Protein AF-A0A2T2RJ03-F1 (afdb_monomer_lite)

Structure (mmCIF, N/CA/C/O backbone):
data_AF-A0A2T2RJ03-F1
#
_entry.id   AF-A0A2T2RJ03-F1
#
loop_
_atom_site.group_PDB
_atom_site.id
_atom_site.type_symbol
_atom_site.label_atom_id
_atom_site.label_alt_id
_atom_site.label_comp_id
_atom_site.label_asym_id
_atom_site.label_entity_id
_atom_site.label_seq_id
_atom_site.pdbx_PDB_ins_code
_atom_site.Cartn_x
_atom_site.Cartn_y
_atom_site.Cartn_z
_atom_site.occupancy
_atom_site.B_iso_or_equiv
_atom_site.auth_seq_id
_atom_site.auth_comp_id
_atom_site.auth_asym_id
_atom_site.auth_atom_id
_atom_site.pdbx_PDB_model_num
ATOM 1 N N . MET A 1 1 ? -0.180 -15.560 -4.521 1.00 71.56 1 MET A N 1
ATOM 2 C CA . MET A 1 1 ? 0.152 -14.115 -4.504 1.00 71.56 1 MET A CA 1
ATOM 3 C C . MET A 1 1 ? -0.378 -13.463 -5.781 1.00 71.56 1 MET A C 1
ATOM 5 O O . MET A 1 1 ? -0.411 -14.146 -6.794 1.00 71.56 1 MET A O 1
ATOM 9 N N . LEU A 1 2 ? -0.841 -12.208 -5.748 1.00 80.38 2 LEU A N 1
ATOM 10 C CA . LEU A 1 2 ? -1.339 -11.491 -6.935 1.00 80.38 2 LEU A CA 1
ATOM 11 C C . LEU A 1 2 ? -0.364 -10.368 -7.290 1.00 80.38 2 LEU A C 1
ATOM 13 O O . LEU A 1 2 ? -0.165 -9.464 -6.486 1.00 80.38 2 LEU A O 1
ATOM 17 N N . ALA A 1 3 ? 0.235 -10.433 -8.476 1.00 81.25 3 ALA A N 1
ATOM 18 C CA . ALA A 1 3 ? 1.107 -9.379 -8.980 1.00 81.25 3 ALA A CA 1
ATOM 19 C C . ALA A 1 3 ? 0.295 -8.397 -9.833 1.00 81.25 3 ALA A C 1
ATOM 21 O O . ALA A 1 3 ? -0.279 -8.797 -10.846 1.00 81.25 3 ALA A O 1
ATOM 22 N N . LEU A 1 4 ? 0.274 -7.115 -9.453 1.00 79.00 4 LEU A N 1
ATOM 23 C CA . LEU A 1 4 ? -0.451 -6.082 -10.204 1.00 79.00 4 LEU A CA 1
ATOM 24 C C . LEU A 1 4 ? 0.038 -5.971 -11.651 1.00 79.00 4 LEU A C 1
ATOM 26 O O . LEU A 1 4 ? -0.771 -5.943 -12.569 1.00 79.00 4 LEU A O 1
ATOM 30 N N . ALA A 1 5 ? 1.357 -5.997 -11.859 1.00 75.12 5 ALA A N 1
ATOM 31 C CA . ALA A 1 5 ? 1.960 -5.907 -13.190 1.00 75.12 5 ALA A CA 1
ATOM 32 C C . ALA A 1 5 ? 1.603 -7.088 -14.114 1.00 75.12 5 ALA A C 1
ATOM 34 O O . ALA A 1 5 ? 1.671 -6.953 -15.330 1.00 75.12 5 ALA A O 1
ATOM 35 N N . ALA A 1 6 ? 1.210 -8.238 -13.554 1.00 78.25 6 ALA A N 1
ATOM 36 C CA . ALA A 1 6 ? 0.788 -9.404 -14.329 1.00 78.25 6 ALA A CA 1
ATOM 37 C C . ALA A 1 6 ? -0.705 -9.366 -14.705 1.00 78.25 6 ALA A C 1
ATOM 39 O O . ALA A 1 6 ? -1.169 -10.223 -15.456 1.00 78.25 6 ALA A O 1
ATOM 40 N N . ASN A 1 7 ? -1.471 -8.396 -14.189 1.00 80.56 7 ASN A N 1
ATOM 41 C CA . ASN A 1 7 ? -2.890 -8.236 -14.477 1.00 80.56 7 ASN A CA 1
ATOM 42 C C . ASN A 1 7 ? -3.155 -6.853 -15.103 1.00 80.56 7 ASN A C 1
ATOM 44 O O . ASN A 1 7 ? -3.181 -5.859 -14.377 1.00 80.56 7 ASN A O 1
ATOM 48 N N . PRO A 1 8 ? -3.438 -6.779 -16.418 1.00 78.75 8 PRO A N 1
ATOM 49 C CA . PRO A 1 8 ? -3.619 -5.516 -17.138 1.00 78.75 8 PRO A CA 1
ATOM 50 C C . PRO A 1 8 ? -4.684 -4.584 -16.549 1.00 78.75 8 PRO A C 1
ATOM 52 O O . PRO A 1 8 ? -4.599 -3.369 -16.698 1.00 78.75 8 PRO A O 1
ATOM 55 N N . ARG A 1 9 ? -5.707 -5.141 -15.884 1.00 79.00 9 ARG A N 1
ATOM 56 C CA . ARG A 1 9 ? -6.761 -4.343 -15.241 1.00 79.00 9 ARG A CA 1
ATOM 57 C C . ARG A 1 9 ? -6.288 -3.696 -13.946 1.00 79.00 9 ARG A C 1
ATOM 59 O O . ARG A 1 9 ? -6.784 -2.641 -13.589 1.00 79.00 9 ARG A O 1
ATOM 66 N N . LEU A 1 10 ? -5.354 -4.336 -13.248 1.00 80.69 10 LEU A N 1
ATOM 67 C CA . LEU A 1 10 ? -4.815 -3.840 -11.985 1.00 80.69 10 LEU A CA 1
ATOM 68 C C . LEU A 1 10 ? -3.625 -2.909 -12.202 1.00 80.69 10 LEU A C 1
ATOM 70 O O . LEU A 1 10 ? -3.405 -2.017 -11.397 1.00 80.69 10 LEU A O 1
ATOM 74 N N . SER A 1 11 ? -2.881 -3.085 -13.295 1.00 79.94 11 SER A N 1
ATOM 75 C CA . SER A 1 11 ? -1.798 -2.174 -13.679 1.00 79.94 11 SER A CA 1
ATOM 76 C C . SER A 1 11 ? -2.280 -0.799 -14.147 1.00 79.94 11 SER A C 1
ATOM 78 O O . SER A 1 11 ? -1.459 0.093 -14.313 1.00 79.94 11 SER A O 1
ATOM 80 N N . ALA A 1 12 ? -3.578 -0.651 -14.419 1.00 85.31 12 ALA A N 1
ATOM 81 C CA . ALA A 1 12 ? -4.195 0.611 -14.821 1.00 85.31 12 ALA A CA 1
ATOM 82 C C . ALA A 1 12 ? -4.750 1.422 -13.635 1.00 85.31 12 ALA A C 1
ATOM 84 O O . ALA A 1 12 ? -5.264 2.510 -13.863 1.00 85.31 12 ALA A O 1
ATOM 85 N N . LEU A 1 13 ? -4.690 0.877 -12.415 1.00 89.94 13 LEU A N 1
ATOM 86 C CA . LEU A 1 13 ? -5.149 1.552 -11.203 1.00 89.94 13 LEU A CA 1
ATOM 87 C C . LEU A 1 13 ? -4.107 2.555 -10.714 1.00 89.94 13 LEU A C 1
ATOM 89 O O . LEU A 1 13 ? -2.907 2.263 -10.737 1.00 89.94 13 LEU A O 1
ATOM 93 N N . ASP A 1 14 ? -4.583 3.679 -10.192 1.00 93.12 14 ASP A N 1
ATOM 94 C CA . ASP A 1 14 ? -3.740 4.634 -9.483 1.00 93.12 14 ASP A CA 1
ATOM 95 C C . ASP A 1 14 ? -3.373 4.102 -8.085 1.00 93.12 14 ASP A C 1
ATOM 97 O O . ASP A 1 14 ? -4.098 3.308 -7.477 1.00 93.12 14 ASP A O 1
ATOM 101 N N . ASP A 1 15 ? -2.255 4.567 -7.522 1.00 94.25 15 ASP A N 1
ATOM 102 C CA . ASP A 1 15 ? -1.742 4.092 -6.226 1.00 94.25 15 ASP A CA 1
ATOM 103 C C . ASP A 1 15 ? -2.783 4.099 -5.075 1.00 94.25 15 ASP A C 1
ATOM 105 O O . ASP A 1 15 ? -2.849 3.115 -4.322 1.00 94.25 15 ASP A O 1
ATOM 109 N N . P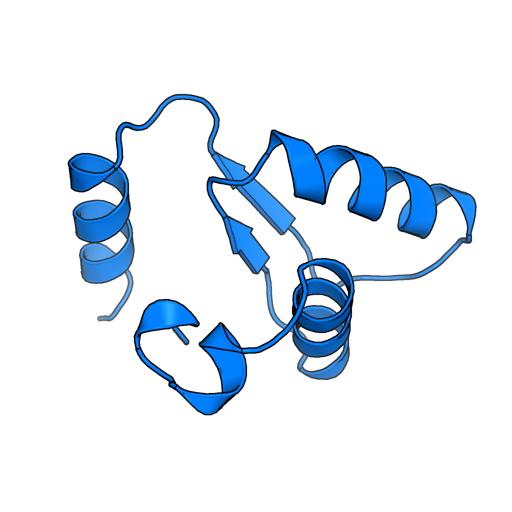RO A 1 16 ? -3.655 5.122 -4.924 1.00 94.81 16 PRO A N 1
ATOM 110 C CA . PRO A 1 16 ? -4.714 5.095 -3.913 1.00 94.81 16 PRO A CA 1
ATOM 111 C C . PRO A 1 16 ? -5.740 3.979 -4.140 1.00 94.81 16 PRO A C 1
ATOM 113 O O . PRO A 1 16 ? -6.230 3.384 -3.176 1.00 94.81 16 PRO A O 1
ATOM 116 N N . GLU A 1 17 ? -6.062 3.680 -5.400 1.00 95.00 17 GLU A N 1
ATOM 117 C CA . GLU A 1 17 ? -7.001 2.621 -5.777 1.00 95.00 17 GLU A CA 1
ATOM 118 C C . GLU A 1 17 ? -6.395 1.240 -5.527 1.00 95.00 17 GLU A C 1
ATOM 120 O O . GLU A 1 17 ? -7.085 0.332 -5.068 1.00 95.00 17 GLU A O 1
ATOM 125 N N . VAL A 1 18 ? -5.086 1.088 -5.742 1.00 94.56 18 VAL A N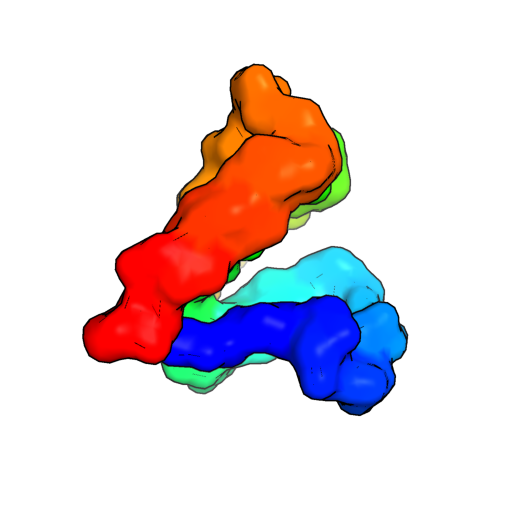 1
ATOM 126 C CA . VAL A 1 18 ? -4.346 -0.131 -5.396 1.00 94.56 18 VAL A CA 1
ATOM 127 C C . VAL A 1 18 ? -4.401 -0.407 -3.894 1.00 94.56 18 VAL A C 1
ATOM 129 O O . VAL A 1 18 ? -4.664 -1.541 -3.486 1.00 94.56 18 VAL A O 1
ATOM 132 N N . LEU A 1 19 ? -4.182 0.616 -3.060 1.00 94.69 19 LEU A N 1
ATOM 133 C CA . LEU A 1 19 ? -4.277 0.476 -1.604 1.00 94.69 19 LEU A CA 1
ATOM 134 C C . LEU A 1 19 ? -5.715 0.156 -1.162 1.00 94.69 19 LEU A C 1
ATOM 136 O O . LEU A 1 19 ? -5.915 -0.712 -0.311 1.00 94.69 19 LEU A O 1
ATOM 140 N N . ALA A 1 20 ? -6.708 0.812 -1.773 1.00 94.75 20 ALA A N 1
ATOM 141 C CA . ALA A 1 20 ? -8.128 0.541 -1.545 1.00 94.75 20 ALA A CA 1
ATOM 142 C C . ALA A 1 20 ? -8.501 -0.905 -1.880 1.00 94.75 20 ALA A C 1
ATOM 144 O O . ALA A 1 20 ? -9.101 -1.588 -1.055 1.00 94.75 20 ALA A O 1
ATOM 145 N N . LEU A 1 21 ? -8.082 -1.389 -3.047 1.00 93.81 21 LEU A N 1
ATOM 146 C CA . LEU A 1 21 ? -8.330 -2.753 -3.491 1.00 93.81 21 LEU A CA 1
ATOM 147 C C . LEU A 1 21 ? -7.668 -3.786 -2.573 1.00 93.81 21 LEU A C 1
ATOM 149 O O . LEU A 1 21 ? -8.262 -4.820 -2.277 1.00 93.81 21 LEU A O 1
ATOM 153 N N . ALA A 1 22 ? -6.437 -3.527 -2.126 1.00 93.94 22 ALA A N 1
ATOM 154 C CA . ALA A 1 22 ? -5.744 -4.424 -1.210 1.00 93.94 22 ALA A CA 1
ATOM 155 C C . ALA A 1 22 ? -6.485 -4.539 0.130 1.00 93.94 22 ALA A C 1
ATOM 157 O O . ALA A 1 22 ? -6.662 -5.649 0.625 1.00 93.94 22 ALA A O 1
ATOM 158 N N . ALA A 1 23 ? -6.964 -3.418 0.676 1.00 94.12 23 ALA A N 1
ATOM 159 C CA . ALA A 1 23 ? -7.757 -3.408 1.902 1.00 94.12 23 ALA A CA 1
ATOM 160 C C . ALA A 1 23 ? -9.118 -4.104 1.729 1.00 94.12 23 ALA A C 1
ATOM 162 O O . ALA A 1 23 ? -9.493 -4.904 2.576 1.00 94.12 23 ALA A O 1
ATOM 163 N N . ASP A 1 24 ? -9.824 -3.851 0.623 1.00 94.44 24 ASP A N 1
ATOM 164 C CA . ASP A 1 24 ? -11.120 -4.479 0.314 1.00 94.44 24 ASP A CA 1
ATOM 165 C C . ASP A 1 24 ? -11.018 -6.008 0.186 1.00 94.44 24 ASP A C 1
ATOM 167 O O . ASP A 1 24 ? -11.918 -6.746 0.576 1.00 94.44 24 ASP A O 1
ATOM 171 N N . GLN A 1 25 ? -9.889 -6.501 -0.323 1.00 94.06 25 GLN A N 1
ATOM 172 C CA . GLN A 1 25 ? -9.656 -7.931 -0.532 1.00 94.06 25 GLN A CA 1
ATOM 173 C C . GLN A 1 25 ? -8.945 -8.634 0.630 1.00 94.06 25 GLN A C 1
ATOM 175 O O . GLN A 1 25 ? -8.526 -9.783 0.462 1.00 94.06 25 GLN A O 1
ATOM 180 N N . ASP A 1 26 ? -8.756 -7.960 1.763 1.00 93.56 26 ASP A N 1
ATOM 181 C CA . ASP A 1 26 ? -7.988 -8.453 2.908 1.00 93.56 26 ASP A CA 1
ATOM 182 C C . ASP A 1 26 ? -6.552 -8.900 2.565 1.00 93.56 26 ASP A C 1
ATOM 184 O O . ASP A 1 26 ? -6.051 -9.940 3.003 1.00 93.56 26 ASP A O 1
ATOM 188 N N . ARG A 1 27 ? -5.858 -8.108 1.740 1.00 92.38 27 ARG A N 1
ATOM 189 C CA . ARG A 1 27 ? -4.511 -8.411 1.237 1.00 92.38 27 ARG A CA 1
ATOM 190 C C . ARG A 1 27 ? -3.466 -7.443 1.763 1.00 92.38 27 ARG A C 1
ATOM 192 O O . ARG A 1 27 ? -3.666 -6.235 1.823 1.00 92.38 27 ARG A O 1
ATOM 199 N N . ILE A 1 28 ? -2.282 -7.988 2.035 1.00 92.62 28 ILE A N 1
ATOM 200 C CA . ILE A 1 28 ? -1.083 -7.189 2.290 1.00 92.62 28 ILE A CA 1
ATOM 201 C C . ILE A 1 28 ? -0.547 -6.665 0.956 1.00 92.62 28 ILE A C 1
ATOM 203 O O . ILE A 1 28 ? -0.252 -7.447 0.047 1.00 92.62 28 ILE A O 1
ATOM 207 N N . LEU A 1 29 ? -0.372 -5.348 0.854 1.00 92.94 29 LEU A N 1
ATOM 208 C CA . LEU A 1 29 ? 0.284 -4.720 -0.288 1.00 92.94 29 LEU A CA 1
ATOM 209 C C . LEU A 1 29 ? 1.806 -4.753 -0.107 1.00 92.94 29 LEU A C 1
ATOM 211 O O . LEU A 1 29 ? 2.331 -4.192 0.850 1.00 92.94 29 LEU A O 1
ATOM 215 N N . VAL A 1 30 ? 2.532 -5.353 -1.047 1.00 91.44 30 VAL A N 1
ATOM 216 C CA . VAL A 1 30 ? 4.003 -5.352 -1.056 1.00 91.44 30 VAL A CA 1
ATOM 217 C C . VAL A 1 30 ? 4.485 -4.517 -2.234 1.00 91.44 30 VAL A C 1
ATOM 219 O O . VAL A 1 30 ? 4.172 -4.833 -3.381 1.00 91.44 30 VAL A O 1
ATOM 222 N N . THR A 1 31 ? 5.244 -3.450 -1.975 1.00 89.75 31 THR A N 1
ATOM 223 C CA . THR A 1 31 ? 5.684 -2.525 -3.028 1.00 89.75 31 THR A CA 1
ATOM 224 C C . THR A 1 31 ? 7.065 -1.932 -2.758 1.00 89.75 31 THR A C 1
ATOM 226 O O . THR A 1 31 ? 7.518 -1.805 -1.620 1.00 89.75 31 THR A O 1
A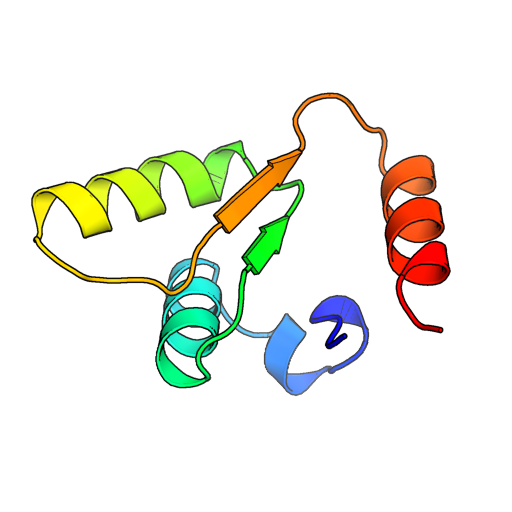TOM 229 N N . ARG A 1 32 ? 7.737 -1.540 -3.843 1.00 90.38 32 ARG A N 1
ATOM 230 C CA . ARG A 1 32 ? 8.934 -0.685 -3.810 1.00 90.38 32 ARG A CA 1
ATOM 231 C C . ARG A 1 32 ? 8.635 0.778 -4.074 1.00 90.38 32 ARG A C 1
ATOM 233 O O . ARG A 1 32 ? 9.545 1.600 -3.997 1.00 90.38 32 ARG A O 1
ATOM 240 N N . ASN A 1 33 ? 7.387 1.115 -4.394 1.00 90.44 33 ASN A N 1
ATOM 241 C CA . ASN A 1 33 ? 6.987 2.501 -4.559 1.00 90.44 33 ASN A CA 1
ATOM 242 C C . ASN A 1 33 ? 6.793 3.180 -3.190 1.00 90.44 33 ASN A C 1
ATOM 244 O O . ASN A 1 33 ? 5.710 3.629 -2.830 1.00 90.44 33 ASN A O 1
ATOM 248 N N . CYS A 1 34 ? 7.852 3.210 -2.379 1.00 91.31 34 CYS A N 1
ATOM 249 C CA . CYS A 1 34 ? 7.797 3.755 -1.026 1.00 91.31 34 CYS A CA 1
ATOM 250 C C . CYS A 1 34 ? 7.507 5.258 -1.020 1.00 91.31 34 CYS A C 1
ATOM 252 O O . CYS A 1 34 ? 6.921 5.754 -0.063 1.00 91.31 34 CYS A O 1
ATOM 254 N N . ARG A 1 35 ? 7.929 5.972 -2.073 1.00 93.19 35 ARG A N 1
ATOM 255 C CA . ARG A 1 35 ? 7.750 7.421 -2.210 1.00 93.19 35 ARG A CA 1
ATOM 256 C C . ARG A 1 35 ? 6.274 7.805 -2.195 1.00 93.19 35 ARG A C 1
ATOM 258 O O . ARG A 1 35 ? 5.929 8.755 -1.501 1.00 93.19 35 ARG A O 1
ATOM 265 N N . ASP A 1 36 ? 5.449 7.048 -2.911 1.00 94.25 36 ASP A N 1
ATOM 266 C CA . ASP A 1 36 ? 4.046 7.401 -3.118 1.00 94.25 36 ASP A CA 1
ATOM 267 C C . ASP A 1 36 ? 3.138 6.699 -2.096 1.00 94.25 36 ASP A C 1
ATOM 269 O O . ASP A 1 36 ? 2.207 7.304 -1.567 1.00 94.25 36 ASP A O 1
ATOM 273 N N . PHE A 1 37 ? 3.462 5.463 -1.694 1.00 95.44 37 PHE A N 1
ATOM 274 C CA . PHE A 1 37 ? 2.646 4.733 -0.718 1.00 95.44 37 PHE A CA 1
ATOM 275 C C . PHE A 1 37 ? 2.881 5.139 0.742 1.00 95.44 37 PHE A C 1
ATOM 277 O O . PHE A 1 37 ? 1.962 5.005 1.547 1.00 95.44 37 PHE A O 1
ATOM 284 N N . ALA A 1 38 ? 4.061 5.642 1.129 1.00 95.19 38 ALA A N 1
ATOM 285 C CA . ALA A 1 38 ? 4.275 6.063 2.519 1.00 95.19 38 AL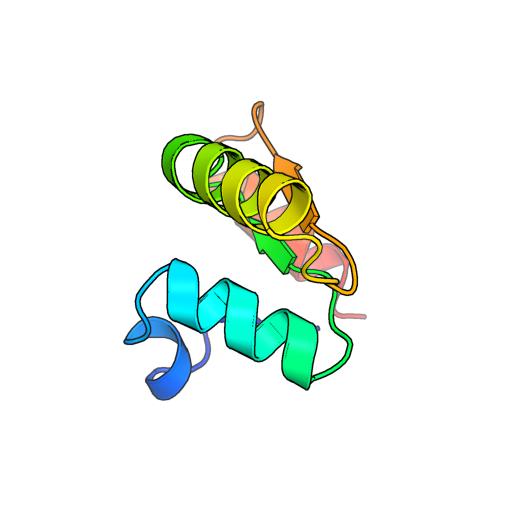A A CA 1
ATOM 286 C C . ALA A 1 38 ? 3.375 7.250 2.936 1.00 95.19 38 ALA A C 1
ATOM 288 O O . ALA A 1 38 ? 2.762 7.160 4.004 1.00 95.19 38 ALA A O 1
ATOM 289 N N . PRO A 1 39 ? 3.225 8.322 2.126 1.00 96.50 39 PRO A N 1
ATOM 290 C CA . PRO A 1 39 ? 2.238 9.371 2.384 1.00 96.50 39 PRO A CA 1
ATOM 291 C C . PRO A 1 39 ? 0.800 8.840 2.430 1.00 96.50 39 PRO A C 1
ATOM 293 O O . PRO A 1 39 ? 0.086 9.136 3.381 1.00 96.50 39 PRO A O 1
ATOM 296 N N . LEU A 1 40 ? 0.402 7.982 1.481 1.00 96.69 40 LEU A N 1
ATOM 297 C CA . LEU A 1 40 ? -0.957 7.424 1.438 1.00 96.69 40 LEU A CA 1
ATOM 298 C C . LEU A 1 40 ? -1.307 6.615 2.693 1.00 96.69 40 LEU A C 1
ATOM 300 O O . LEU A 1 40 ? -2.395 6.758 3.247 1.00 96.69 40 LEU A O 1
ATOM 304 N N . LEU A 1 41 ? -0.383 5.783 3.182 1.00 96.12 41 LEU A N 1
ATOM 305 C CA . LEU A 1 41 ? -0.587 5.022 4.419 1.00 96.12 41 LEU A CA 1
ATOM 306 C C . LEU A 1 41 ? -0.728 5.943 5.633 1.00 96.12 41 LEU A C 1
ATOM 308 O O . LEU A 1 41 ? -1.535 5.677 6.524 1.00 96.12 41 LEU A O 1
ATOM 312 N N . ARG A 1 42 ? 0.038 7.038 5.664 1.00 96.19 42 ARG A N 1
ATOM 313 C CA . ARG A 1 42 ? -0.072 8.048 6.715 1.00 96.19 42 ARG A CA 1
ATOM 314 C C . ARG A 1 42 ? -1.434 8.741 6.679 1.00 96.19 42 ARG A C 1
ATOM 316 O O . ARG A 1 42 ? -2.066 8.838 7.724 1.00 96.19 42 ARG A O 1
ATOM 323 N N . GLU A 1 43 ? -1.902 9.152 5.504 1.00 97.06 43 GLU A N 1
ATOM 324 C CA . GLU A 1 43 ? -3.233 9.748 5.330 1.00 97.06 43 GLU A CA 1
ATOM 325 C C . GLU A 1 43 ? -4.343 8.798 5.794 1.00 97.06 43 GLU A C 1
ATOM 327 O O . GLU A 1 43 ? -5.282 9.211 6.473 1.00 97.06 43 GLU A O 1
ATOM 332 N N . TRP A 1 44 ? -4.230 7.503 5.482 1.00 96.81 44 TRP A N 1
ATOM 333 C CA . TRP A 1 44 ? -5.179 6.496 5.953 1.00 96.81 44 TRP A CA 1
ATOM 334 C C . TRP A 1 44 ? -5.175 6.361 7.474 1.00 96.81 44 TRP A C 1
ATOM 336 O O . TRP A 1 44 ? -6.247 6.348 8.078 1.00 96.81 44 TRP A O 1
ATOM 346 N N . ALA A 1 45 ? -3.993 6.302 8.091 1.00 95.56 45 ALA A N 1
ATOM 347 C CA . ALA A 1 45 ? -3.862 6.241 9.542 1.00 95.56 45 ALA A CA 1
ATOM 348 C C . ALA A 1 45 ? -4.448 7.491 10.223 1.00 95.56 45 ALA A C 1
ATOM 350 O O . ALA A 1 45 ? -5.202 7.365 11.187 1.00 95.56 45 ALA A O 1
ATOM 351 N N . GLU A 1 46 ? -4.159 8.685 9.698 1.00 97.62 46 GLU A N 1
ATOM 352 C CA . GLU A 1 46 ? -4.699 9.958 10.198 1.00 97.62 46 GLU A CA 1
ATOM 353 C C . GLU A 1 46 ? -6.228 10.033 10.042 1.00 97.62 46 GLU A C 1
ATOM 355 O O . GLU A 1 46 ? -6.915 10.553 10.920 1.00 97.62 46 GLU A O 1
ATOM 360 N N . ALA A 1 47 ? -6.779 9.447 8.975 1.00 96.62 47 ALA A N 1
ATOM 361 C CA . ALA A 1 47 ? -8.218 9.338 8.740 1.00 96.62 47 ALA A CA 1
ATOM 362 C C . ALA A 1 47 ? -8.899 8.176 9.498 1.00 96.62 47 ALA A C 1
ATOM 364 O O . ALA A 1 47 ? -10.099 7.959 9.322 1.00 96.62 47 ALA A O 1
ATOM 365 N N . GLY A 1 48 ? -8.164 7.395 10.301 1.00 96.25 48 GLY A N 1
ATOM 366 C CA . GLY A 1 48 ? -8.699 6.226 11.012 1.00 96.25 48 GLY A CA 1
ATOM 367 C C . GLY A 1 48 ? -9.133 5.074 10.096 1.00 96.25 48 GLY A C 1
ATOM 368 O O . GLY A 1 48 ? -9.932 4.225 10.493 1.00 96.25 48 GLY A O 1
ATOM 369 N N . ARG A 1 49 ? -8.634 5.036 8.857 1.00 95.69 49 ARG A N 1
ATOM 370 C CA . ARG A 1 49 ? -8.938 3.987 7.878 1.00 95.69 49 ARG A CA 1
ATOM 371 C C . ARG A 1 49 ? -8.050 2.770 8.115 1.00 95.69 49 ARG A C 1
ATOM 373 O O . ARG A 1 49 ? -6.838 2.889 8.258 1.00 95.69 49 ARG A O 1
ATOM 380 N N . SER A 1 50 ? -8.659 1.588 8.106 1.00 90.69 50 SER A N 1
ATOM 381 C CA . SER A 1 50 ? -7.942 0.317 8.252 1.00 90.69 50 SER A CA 1
ATOM 382 C C . SER A 1 50 ? -7.477 -0.222 6.900 1.00 90.69 50 SER A C 1
ATOM 384 O O . SER A 1 50 ? -8.201 -0.128 5.913 1.00 90.69 50 SER A O 1
ATOM 386 N N . HIS A 1 51 ? -6.291 -0.826 6.874 1.00 92.31 51 HIS A N 1
ATOM 387 C CA . HIS A 1 51 ? -5.774 -1.626 5.763 1.00 92.31 51 HIS A CA 1
ATOM 388 C C . HIS A 1 51 ? -5.211 -2.944 6.306 1.00 92.31 51 HIS A C 1
ATOM 390 O O . HIS A 1 51 ? -4.727 -2.997 7.439 1.00 92.31 51 HIS A O 1
ATOM 396 N N . SER A 1 52 ? -5.172 -3.993 5.490 1.00 92.12 52 SER A N 1
ATOM 397 C CA . SER A 1 52 ? -4.719 -5.325 5.930 1.00 92.12 52 SER A CA 1
ATOM 398 C C . SER A 1 52 ? -3.193 -5.442 6.073 1.00 92.12 52 SER A C 1
ATOM 400 O O . SER A 1 52 ? -2.683 -6.444 6.567 1.00 92.12 52 SER A O 1
ATOM 402 N N . GLY A 1 53 ? -2.453 -4.398 5.685 1.00 91.19 53 GLY A N 1
ATOM 403 C CA . GLY A 1 53 ? -1.012 -4.253 5.893 1.00 91.19 53 GLY A CA 1
ATOM 404 C C . GLY A 1 53 ? -0.293 -3.794 4.627 1.00 91.19 53 GLY A C 1
ATOM 405 O O . GLY A 1 53 ? -0.744 -4.058 3.513 1.00 91.19 53 GLY A O 1
ATOM 406 N N . CYS A 1 54 ? 0.847 -3.121 4.786 1.00 93.12 54 CYS A N 1
ATOM 407 C CA . CYS A 1 54 ? 1.703 -2.752 3.663 1.00 93.12 54 CYS A CA 1
ATOM 408 C C . CYS A 1 54 ? 3.185 -2.950 4.002 1.00 93.12 54 CYS A C 1
ATOM 410 O O . CYS A 1 54 ? 3.655 -2.507 5.050 1.00 93.12 54 CYS A O 1
ATOM 412 N N . ILE A 1 55 ? 3.917 -3.622 3.112 1.00 91.69 55 ILE A N 1
ATOM 413 C CA . ILE A 1 55 ? 5.361 -3.841 3.209 1.00 91.69 55 ILE A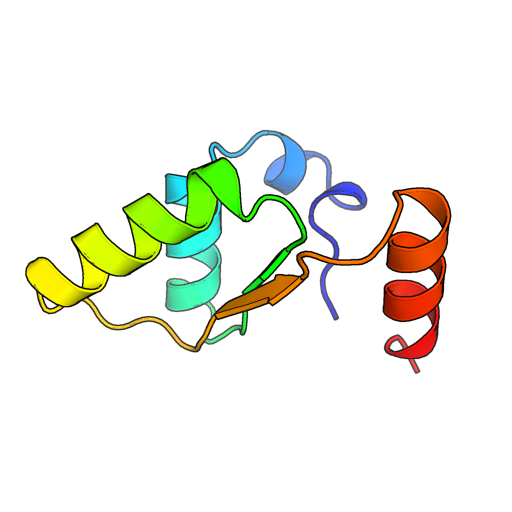 CA 1
ATOM 414 C C . ILE A 1 55 ? 6.047 -2.955 2.169 1.00 91.69 55 ILE A C 1
ATOM 416 O O . ILE A 1 55 ? 5.924 -3.177 0.962 1.00 91.69 55 ILE A O 1
ATOM 420 N N . LEU A 1 56 ? 6.790 -1.965 2.663 1.00 90.81 56 LEU A N 1
ATOM 421 C CA . LEU A 1 56 ? 7.563 -1.023 1.860 1.00 90.81 56 LEU A CA 1
ATOM 422 C C . LEU A 1 56 ? 9.028 -1.455 1.785 1.00 90.81 56 LEU A C 1
ATOM 424 O O . LEU A 1 56 ? 9.713 -1.561 2.804 1.00 90.81 56 LEU A O 1
ATOM 428 N N . ILE A 1 57 ? 9.525 -1.678 0.571 1.00 88.50 57 ILE A N 1
ATOM 429 C CA . ILE A 1 57 ? 10.888 -2.154 0.329 1.00 88.50 57 ILE A CA 1
ATOM 430 C C . ILE A 1 57 ? 11.758 -1.023 -0.233 1.00 88.50 57 ILE A C 1
ATOM 432 O O . ILE A 1 57 ? 11.635 -0.646 -1.395 1.00 88.50 57 ILE A O 1
ATOM 436 N N . TRP A 1 58 ? 12.688 -0.521 0.582 1.00 81.44 58 TRP A N 1
ATOM 437 C CA . TRP A 1 58 ? 13.523 0.647 0.260 1.00 81.44 58 TRP A CA 1
ATOM 438 C C . TRP A 1 58 ? 14.857 0.322 -0.425 1.00 81.44 58 TRP A C 1
ATOM 440 O O . TRP A 1 58 ? 15.422 1.168 -1.110 1.00 81.44 58 TRP A O 1
ATOM 450 N N . THR A 1 59 ? 15.392 -0.881 -0.225 1.00 77.81 59 THR A N 1
ATOM 451 C CA . THR A 1 59 ? 16.813 -1.185 -0.477 1.00 77.81 59 THR A CA 1
ATOM 452 C C . THR A 1 59 ? 17.082 -1.983 -1.752 1.00 77.81 59 THR A C 1
ATOM 454 O O . THR A 1 59 ? 18.240 -2.208 -2.093 1.00 77.81 59 THR A O 1
ATOM 457 N N . LEU A 1 60 ? 16.042 -2.425 -2.465 1.00 70.00 60 LEU A N 1
ATOM 458 C CA . LEU A 1 60 ? 16.183 -3.375 -3.571 1.00 70.00 60 LEU A CA 1
ATOM 459 C C . LEU A 1 60 ? 16.031 -2.712 -4.944 1.00 70.00 60 LEU A C 1
ATOM 461 O O . LEU A 1 60 ? 15.042 -2.029 -5.231 1.00 70.00 60 LEU A O 1
ATOM 465 N N . GLY A 1 61 ? 16.994 -2.980 -5.830 1.00 66.44 61 GLY A N 1
ATOM 466 C CA . GLY A 1 61 ? 16.927 -2.610 -7.247 1.00 66.44 61 GLY A CA 1
ATOM 467 C C . GLY A 1 61 ? 15.848 -3.392 -8.013 1.00 66.44 61 GLY A C 1
ATOM 468 O O . GLY A 1 61 ? 15.328 -4.398 -7.530 1.00 66.44 61 GLY A O 1
ATOM 469 N N . HIS A 1 62 ? 15.489 -2.939 -9.224 1.00 63.19 62 HIS A N 1
ATOM 470 C CA . HIS A 1 62 ? 14.309 -3.462 -9.940 1.00 63.19 62 HIS A CA 1
ATOM 471 C C . HIS A 1 62 ? 14.361 -4.954 -10.248 1.00 63.19 62 HIS A C 1
ATOM 473 O O . HIS A 1 62 ? 13.382 -5.661 -10.026 1.00 63.19 62 HIS A O 1
ATOM 479 N N . GLN A 1 63 ? 15.525 -5.435 -10.664 1.00 64.50 63 GLN A N 1
ATOM 480 C CA . GLN A 1 63 ? 15.741 -6.839 -11.000 1.00 64.50 63 GLN A CA 1
ATOM 481 C C . GLN A 1 63 ? 15.680 -7.758 -9.766 1.00 64.50 63 GLN A C 1
ATOM 483 O O . GLN A 1 63 ? 15.194 -8.879 -9.851 1.00 64.50 63 GLN A O 1
ATOM 488 N N . GLN A 1 64 ? 16.120 -7.277 -8.598 1.00 71.62 64 GLN A N 1
ATOM 489 C CA . GLN A 1 64 ? 16.161 -8.079 -7.369 1.00 71.62 64 GLN A CA 1
ATOM 490 C C . GLN A 1 64 ? 14.776 -8.249 -6.742 1.00 71.62 64 GLN A C 1
ATOM 492 O O . GLN A 1 64 ? 14.477 -9.291 -6.170 1.00 71.62 64 GLN A O 1
ATOM 497 N N . PHE A 1 65 ? 13.911 -7.242 -6.871 1.00 75.81 65 PHE A N 1
ATOM 498 C CA . PHE A 1 65 ? 12.547 -7.319 -6.358 1.00 75.81 65 PHE A CA 1
ATOM 499 C C . PHE A 1 65 ? 11.698 -8.352 -7.094 1.00 75.81 65 PHE A C 1
ATOM 501 O O . PHE A 1 65 ? 11.021 -9.133 -6.437 1.00 75.81 65 PHE A O 1
ATOM 508 N N . GLY A 1 66 ? 11.774 -8.396 -8.430 1.00 73.31 66 GLY A N 1
ATOM 509 C CA . GLY A 1 66 ? 11.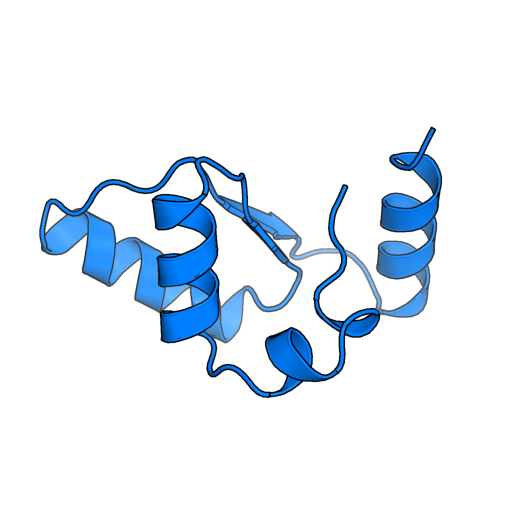059 -9.403 -9.221 1.00 73.31 66 GLY A CA 1
ATOM 510 C C . GLY A 1 66 ? 11.415 -10.827 -8.786 1.00 73.31 66 GLY A C 1
ATOM 511 O O . GLY A 1 66 ? 10.531 -11.601 -8.440 1.00 73.31 66 GLY A O 1
ATOM 512 N N . ALA A 1 67 ? 12.712 -11.120 -8.654 1.00 74.75 67 ALA A N 1
ATOM 513 C CA . ALA A 1 67 ? 13.185 -12.432 -8.213 1.00 74.75 67 ALA A CA 1
ATOM 514 C C . ALA A 1 67 ? 12.685 -12.832 -6.807 1.00 74.75 67 ALA A C 1
ATOM 516 O O . ALA A 1 67 ? 12.414 -14.004 -6.555 1.00 74.75 67 ALA A O 1
ATOM 517 N N . ILE A 1 68 ? 12.542 -11.873 -5.885 1.00 75.75 68 ILE A N 1
ATOM 518 C CA . ILE A 1 68 ? 11.989 -12.133 -4.545 1.00 75.75 68 ILE A CA 1
ATOM 519 C C . ILE A 1 68 ? 10.503 -12.484 -4.627 1.00 75.75 68 ILE A C 1
ATOM 521 O O . ILE A 1 68 ? 10.058 -13.418 -3.965 1.00 75.75 68 ILE A O 1
ATOM 525 N N . ILE A 1 69 ? 9.745 -11.755 -5.446 1.00 74.81 69 ILE A N 1
ATOM 526 C CA . ILE A 1 69 ? 8.317 -11.999 -5.676 1.00 74.81 69 ILE A CA 1
ATOM 527 C C . ILE A 1 69 ? 8.101 -13.393 -6.283 1.00 74.81 69 ILE A C 1
ATOM 529 O O . ILE A 1 69 ? 7.240 -14.134 -5.802 1.00 74.81 69 ILE A O 1
ATOM 533 N N . ASP A 1 70 ? 8.919 -13.788 -7.258 1.00 73.62 70 ASP A N 1
ATOM 534 C CA . ASP A 1 70 ? 8.841 -15.115 -7.881 1.00 73.62 70 ASP A CA 1
ATOM 535 C C . ASP A 1 70 ? 9.114 -16.249 -6.877 1.00 73.62 70 ASP A C 1
ATOM 537 O O . ASP A 1 70 ? 8.495 -17.311 -6.946 1.00 73.62 70 ASP A O 1
ATOM 541 N N . GLY A 1 71 ? 9.984 -16.016 -5.888 1.00 68.94 71 GLY A N 1
ATOM 542 C CA . GLY A 1 71 ? 10.297 -16.986 -4.834 1.00 68.94 71 GLY A CA 1
ATOM 543 C C . GLY A 1 71 ? 9.161 -17.256 -3.837 1.00 68.94 71 GLY A C 1
ATOM 544 O O . GLY A 1 71 ? 9.163 -18.300 -3.188 1.00 68.94 71 GLY A O 1
ATOM 545 N N . VAL A 1 72 ? 8.184 -16.349 -3.714 1.00 68.69 72 VAL A N 1
ATOM 546 C CA . VAL A 1 72 ? 7.037 -16.473 -2.787 1.00 68.69 72 VAL A CA 1
ATOM 547 C C . VAL A 1 72 ? 5.840 -17.179 -3.441 1.00 68.69 72 VAL A C 1
ATOM 549 O O . VAL A 1 72 ? 4.919 -17.611 -2.755 1.00 68.69 72 VAL A O 1
ATOM 552 N N . ALA A 1 73 ? 5.829 -17.334 -4.767 1.00 59.81 73 ALA A N 1
ATOM 553 C CA . ALA A 1 73 ? 4.697 -17.873 -5.522 1.00 59.81 73 ALA A CA 1
ATOM 554 C C . ALA A 1 73 ? 4.552 -19.414 -5.482 1.00 59.81 73 ALA A C 1
ATOM 556 O O . ALA A 1 73 ? 3.917 -19.976 -6.376 1.00 59.81 73 ALA A O 1
ATOM 557 N N . ARG A 1 74 ? 5.114 -20.094 -4.474 1.00 51.09 74 ARG A N 1
ATOM 558 C CA . ARG A 1 74 ? 5.089 -21.559 -4.360 1.00 51.09 74 ARG A CA 1
ATOM 559 C C . ARG A 1 74 ? 4.024 -22.072 -3.399 1.00 51.09 74 ARG A C 1
ATOM 561 O O . ARG A 1 74 ? 3.856 -21.459 -2.325 1.00 51.09 74 ARG A O 1
#

Secondary structure (DSSP, 8-state):
---GGG-TTTTTS-HHHHHHHHHHTT--EEES-HHHHHHHHHHHHHTT---S-EEE--S--HHHHHHHHHHH--

Foldseek 3Di:
DDDQVVDPVSVPDDPLVNQVVQQVVLHEAEDQVCVPVVVVVVVCVVVVHDGSYYHHDPPDDPVRVVVVVVVVPD

Sequence (74 aa):
MLALAANPRLSALDDPEVLALAADQDRILVTRNCRDFAPLLREWAEAGRSHSGCILIWTLGHQQFGAIIDGVAR

Radius of gyration: 12.49 Å; chains: 1; bounding box: 28×32×28 Å

pLDDT: mean 85.91, std 10.88, range [51.09, 97.62]